Protein AF-A0A157RL75-F1 (afdb_monomer_lite)

Organism: NCBI:txid288768

Sequence (129 aa):
MGAEDNRIEYSGDELRLYWRQKSWTMPVAEITRIDICVMADPIHHGDETFHIVRGASRFWLLGHNLYSGGAVVERLQTEHPEIPCCDMAVFNLSWRLRGAPILGIRFFPIPGVGEFPLKALPRMEAVQA

Foldseek 3Di:
DDLVQFAWDDDDQWIWTGHHPDIDIDGNVQFQAKEFEWEDWPVVRGIFTWMWTDGPFKIFTGGPSHPCRVVRVVVSCVVCVVHYYFYKYFYDQDCQQADDDPDIRHRDDDDPPGIDTPVNDGDIDTDDD

Structure (mmCIF, N/CA/C/O backbone):
data_AF-A0A157RL75-F1
#
_entry.id   AF-A0A157RL75-F1
#
loop_
_atom_site.group_PDB
_atom_site.id
_atom_site.type_symbol
_atom_site.label_atom_id
_atom_site.label_alt_id
_atom_site.label_comp_id
_atom_site.label_asym_id
_atom_site.label_entity_id
_atom_site.label_seq_id
_atom_site.pdbx_PDB_ins_code
_atom_site.Cartn_x
_atom_site.Cartn_y
_atom_site.Cartn_z
_atom_site.occupancy
_atom_site.B_iso_or_equiv
_atom_site.auth_seq_id
_atom_site.auth_comp_id
_atom_site.auth_asym_id
_atom_site.auth_atom_id
_atom_site.pdbx_PDB_model_num
ATOM 1 N N . MET A 1 1 ? -0.824 25.548 -10.062 1.00 40.81 1 MET A N 1
ATOM 2 C CA . MET A 1 1 ? -1.849 24.555 -9.679 1.00 40.81 1 MET A CA 1
ATOM 3 C C . MET A 1 1 ? -1.115 23.526 -8.840 1.00 40.81 1 MET A C 1
ATOM 5 O O . MET A 1 1 ? -0.208 22.893 -9.364 1.00 40.81 1 MET A O 1
ATOM 9 N N . GLY A 1 2 ? -1.292 23.627 -7.523 1.00 46.81 2 GLY A N 1
ATOM 10 C CA . GLY A 1 2 ? -0.267 23.314 -6.526 1.00 46.81 2 GLY A CA 1
ATOM 11 C C . GLY A 1 2 ? -0.131 21.831 -6.203 1.00 46.81 2 GLY A C 1
ATOM 12 O O . GLY A 1 2 ? -1.074 21.061 -6.335 1.00 46.81 2 GLY A O 1
ATOM 13 N N . ALA A 1 3 ? 1.052 21.464 -5.717 1.00 50.16 3 ALA A N 1
ATOM 14 C CA . ALA A 1 3 ? 1.396 20.161 -5.150 1.00 50.16 3 ALA A CA 1
ATOM 15 C C . ALA A 1 3 ? 0.452 19.671 -4.020 1.00 50.16 3 ALA A C 1
ATOM 17 O O . ALA A 1 3 ? 0.548 18.526 -3.598 1.00 50.16 3 ALA A O 1
ATOM 18 N N . GLU A 1 4 ? -0.473 20.509 -3.544 1.00 54.03 4 GLU A N 1
ATOM 19 C CA . GLU A 1 4 ? -1.386 20.226 -2.432 1.00 54.03 4 GLU A CA 1
ATOM 20 C C . GLU A 1 4 ? -2.577 19.324 -2.802 1.00 54.03 4 GLU A C 1
ATOM 22 O O . GLU A 1 4 ? -3.203 18.758 -1.905 1.00 54.03 4 GLU A O 1
ATOM 27 N N . ASP A 1 5 ? -2.886 19.155 -4.094 1.00 64.81 5 ASP A N 1
ATOM 28 C CA . ASP A 1 5 ? -4.071 18.406 -4.546 1.00 64.81 5 ASP A CA 1
ATOM 29 C C . ASP A 1 5 ? -3.912 16.877 -4.449 1.00 64.81 5 ASP A C 1
ATOM 31 O O . ASP A 1 5 ? -4.911 16.157 -4.440 1.00 64.81 5 ASP A O 1
ATOM 35 N N . ASN A 1 6 ? -2.675 16.369 -4.388 1.00 73.94 6 ASN A N 1
ATOM 36 C CA . ASN A 1 6 ? -2.380 14.934 -4.365 1.00 73.94 6 ASN A CA 1
ATOM 37 C C . ASN A 1 6 ? -1.414 14.613 -3.223 1.00 73.94 6 ASN A C 1
ATOM 39 O O . ASN A 1 6 ? -0.198 14.759 -3.364 1.00 73.94 6 ASN A O 1
ATOM 43 N N . ARG A 1 7 ? -1.948 14.173 -2.088 1.00 77.12 7 ARG A N 1
ATOM 44 C CA . ARG A 1 7 ? -1.153 13.903 -0.886 1.00 77.12 7 ARG A CA 1
ATOM 45 C C . ARG A 1 7 ? -1.747 12.769 -0.080 1.00 77.12 7 ARG A C 1
ATOM 47 O O . ARG A 1 7 ? -2.941 12.489 -0.182 1.00 77.12 7 ARG A O 1
ATOM 54 N N . ILE A 1 8 ? -0.917 12.155 0.748 1.00 80.06 8 ILE A N 1
ATOM 55 C CA . ILE A 1 8 ? -1.386 11.251 1.790 1.00 80.06 8 ILE A CA 1
ATOM 56 C C . ILE A 1 8 ? -1.094 11.849 3.157 1.00 80.06 8 ILE A C 1
ATOM 58 O O . ILE A 1 8 ? -0.021 12.402 3.397 1.00 80.06 8 ILE A O 1
ATOM 62 N N . GLU A 1 9 ? -2.073 11.741 4.041 1.00 86.81 9 GLU A N 1
ATOM 63 C CA . GLU A 1 9 ? -1.970 12.124 5.439 1.00 86.81 9 GLU A CA 1
ATOM 64 C C . GLU A 1 9 ? -2.237 10.898 6.305 1.00 86.81 9 GLU A C 1
ATOM 66 O O . GLU A 1 9 ? -3.036 10.028 5.958 1.00 86.81 9 GLU A O 1
ATOM 71 N N . TYR A 1 10 ? -1.581 10.860 7.455 1.00 86.56 10 TYR A N 1
ATOM 72 C CA . TYR A 1 10 ? -1.881 9.927 8.525 1.00 86.56 10 TYR A CA 1
ATOM 73 C C . TYR A 1 10 ? -2.137 10.734 9.797 1.00 86.56 10 TYR A C 1
ATOM 75 O O . TYR A 1 10 ? -1.354 11.625 10.148 1.00 86.56 10 TYR A O 1
ATOM 83 N N . SER A 1 11 ? -3.285 10.487 10.427 1.00 85.38 11 SER A N 1
ATOM 84 C CA . SER A 1 11 ? -3.740 11.226 11.601 1.00 85.38 11 SER A CA 1
ATOM 85 C C . SER A 1 11 ? -4.554 10.322 12.518 1.00 85.38 11 SER A C 1
ATOM 87 O O . SER A 1 11 ? -5.632 9.872 12.136 1.00 85.38 11 SER A O 1
ATOM 89 N N . GLY A 1 12 ? -4.050 10.101 13.735 1.00 81.25 12 GLY A N 1
ATOM 90 C CA . GLY A 1 12 ? -4.727 9.275 14.732 1.00 81.25 12 GLY A CA 1
ATOM 91 C C . GLY A 1 12 ? -4.860 7.844 14.231 1.00 81.25 12 GLY A C 1
ATOM 92 O O . GLY A 1 12 ? -3.859 7.169 14.062 1.00 81.25 12 GLY A O 1
ATOM 93 N N . ASP A 1 13 ? -6.084 7.427 13.921 1.00 89.38 13 ASP A N 1
ATOM 94 C CA . ASP A 1 13 ? -6.407 6.034 13.605 1.00 89.38 13 ASP A CA 1
ATOM 95 C C . ASP A 1 13 ? -6.707 5.795 12.117 1.00 89.38 13 ASP A C 1
ATOM 97 O O . ASP A 1 13 ? -7.338 4.796 11.760 1.00 89.38 13 ASP A O 1
ATOM 101 N N . GLU A 1 14 ? -6.303 6.696 11.215 1.00 92.25 14 GLU A N 1
ATOM 102 C CA . GLU A 1 14 ? -6.593 6.544 9.785 1.00 92.25 14 GLU A CA 1
ATOM 103 C C . GLU A 1 14 ? -5.563 7.170 8.838 1.00 92.25 14 GLU A C 1
ATOM 105 O O . GLU A 1 14 ? -4.992 8.236 9.089 1.00 92.25 14 GLU A O 1
ATOM 110 N N . LEU A 1 15 ? -5.384 6.518 7.685 1.00 88.69 15 LEU A N 1
ATOM 111 C CA . LEU A 1 15 ? -4.739 7.106 6.516 1.00 88.69 15 LEU A CA 1
ATOM 112 C C . LEU A 1 15 ? -5.779 7.719 5.595 1.00 88.69 15 LEU A C 1
ATOM 114 O O . LEU A 1 15 ? -6.807 7.109 5.295 1.00 88.69 15 LEU A O 1
ATOM 118 N N . ARG A 1 16 ? -5.466 8.907 5.086 1.00 87.88 16 ARG A N 1
ATOM 119 C CA . ARG A 1 16 ? -6.291 9.649 4.138 1.00 87.88 16 ARG A CA 1
ATOM 120 C C . ARG A 1 16 ? -5.496 9.958 2.885 1.00 87.88 16 ARG A C 1
ATOM 122 O O . ARG A 1 16 ? -4.495 10.668 2.934 1.00 87.88 16 ARG A O 1
ATOM 129 N N . LEU A 1 17 ? -5.971 9.463 1.751 1.00 82.94 17 LEU A N 1
ATOM 130 C CA . LEU A 1 17 ? -5.471 9.847 0.439 1.00 82.94 17 LEU A CA 1
ATOM 131 C C . LEU A 1 17 ? -6.341 10.973 -0.110 1.00 82.94 17 LEU A C 1
ATOM 133 O O . LEU A 1 17 ? -7.543 10.783 -0.280 1.00 82.94 17 LEU A O 1
ATOM 137 N N . TYR A 1 18 ? -5.730 12.097 -0.459 1.00 79.94 18 TYR A N 1
ATOM 138 C CA . TYR A 1 18 ? -6.364 13.178 -1.206 1.00 79.94 18 TYR A CA 1
ATOM 139 C C . TYR A 1 18 ? -5.877 13.125 -2.647 1.00 79.94 18 TYR A C 1
ATOM 141 O O . TYR A 1 18 ? -4.677 13.038 -2.908 1.00 79.94 18 TYR A O 1
ATOM 149 N N . TRP A 1 19 ? -6.818 13.167 -3.582 1.00 76.69 19 TRP A N 1
ATOM 150 C CA . TRP A 1 19 ? -6.528 13.283 -5.002 1.00 76.69 19 TRP A CA 1
ATOM 151 C C . TRP A 1 19 ? -7.540 14.213 -5.656 1.00 76.69 19 TRP A C 1
ATOM 153 O O . TRP A 1 19 ? -8.726 13.881 -5.801 1.00 76.69 19 TRP A O 1
ATOM 163 N N . ARG A 1 20 ? -7.059 15.371 -6.110 1.00 75.06 20 ARG A N 1
ATOM 164 C CA . ARG A 1 20 ? -7.899 16.461 -6.615 1.00 75.06 20 ARG A CA 1
ATOM 165 C C . ARG A 1 20 ? -8.975 16.806 -5.572 1.00 75.06 20 ARG A C 1
ATOM 167 O O . ARG A 1 20 ? -8.667 17.119 -4.434 1.00 75.06 20 ARG A O 1
ATOM 174 N N . GLN A 1 21 ? -10.250 16.707 -5.944 1.00 75.50 21 GLN A N 1
ATOM 175 C CA . GLN A 1 21 ? -11.397 17.011 -5.079 1.00 75.50 21 GLN A CA 1
ATOM 176 C C . GLN A 1 21 ? -11.978 15.776 -4.372 1.00 75.50 21 GLN A C 1
ATOM 178 O O . GLN A 1 21 ? -13.096 15.829 -3.862 1.00 75.50 21 GLN A O 1
ATOM 183 N N . LYS A 1 22 ? -11.279 14.636 -4.398 1.00 78.75 22 LYS A N 1
ATOM 184 C CA . LYS A 1 22 ? -11.733 13.393 -3.770 1.00 78.75 22 LYS A CA 1
ATOM 185 C C . LYS A 1 22 ? -10.780 12.979 -2.662 1.00 78.75 22 LYS A C 1
ATOM 187 O O . LYS A 1 22 ? -9.575 13.201 -2.764 1.00 78.75 22 LYS A O 1
ATOM 192 N N . SER A 1 23 ? -11.331 12.325 -1.650 1.00 83.25 23 SER A N 1
ATOM 193 C CA . SER A 1 23 ? -10.559 11.670 -0.607 1.00 83.25 23 SER A CA 1
ATOM 194 C C . SER A 1 23 ? -11.026 10.235 -0.390 1.00 83.25 23 SER A C 1
ATOM 196 O O . SER A 1 23 ? -12.189 9.897 -0.617 1.00 83.25 23 SER A O 1
ATOM 198 N N . TRP A 1 24 ? -10.090 9.395 0.034 1.00 85.69 24 TRP A N 1
ATOM 199 C CA . TRP A 1 24 ? -10.320 8.021 0.464 1.00 85.69 24 TRP A CA 1
ATOM 200 C C . TRP A 1 24 ? -9.677 7.842 1.825 1.00 85.69 24 TRP A C 1
ATOM 202 O O . TRP A 1 24 ? -8.640 8.447 2.097 1.00 85.69 24 TRP A O 1
ATOM 212 N N . THR A 1 25 ? -10.278 6.987 2.645 1.00 88.25 25 THR A N 1
ATOM 213 C CA . THR A 1 25 ? -9.825 6.729 4.010 1.00 88.25 25 THR A CA 1
ATOM 214 C C . THR A 1 25 ? -9.683 5.231 4.252 1.00 88.25 25 THR A C 1
ATOM 216 O O . THR A 1 25 ? -10.554 4.444 3.860 1.00 88.25 25 THR A O 1
ATOM 219 N N . MET A 1 26 ? -8.590 4.849 4.907 1.00 88.06 26 MET A N 1
ATOM 220 C CA . MET A 1 26 ? -8.341 3.507 5.420 1.00 88.06 26 MET A CA 1
ATOM 221 C C . MET A 1 26 ? -8.060 3.610 6.922 1.00 88.06 26 MET A C 1
ATOM 223 O O . MET A 1 26 ? -7.041 4.194 7.299 1.00 88.06 26 MET A O 1
ATOM 227 N N . PRO A 1 27 ? -8.944 3.074 7.781 1.00 92.94 27 PRO A N 1
ATOM 228 C CA . PRO A 1 27 ? -8.667 2.966 9.205 1.00 92.94 27 PRO A CA 1
ATOM 229 C C . PRO A 1 27 ? -7.423 2.112 9.440 1.00 92.94 27 PRO A C 1
ATOM 231 O O . PRO A 1 27 ? -7.257 1.078 8.794 1.00 92.94 27 PRO A O 1
ATOM 234 N N . VAL A 1 28 ? -6.585 2.494 10.398 1.00 92.25 28 VAL A N 1
ATOM 235 C CA . VAL A 1 28 ? -5.382 1.736 10.762 1.00 92.25 28 VAL A CA 1
ATOM 236 C C . VAL A 1 28 ? -5.732 0.324 11.215 1.00 92.25 28 VAL A C 1
ATOM 238 O O . VAL A 1 28 ? -5.074 -0.627 10.812 1.00 92.25 28 VAL A O 1
ATOM 241 N N . ALA A 1 29 ? -6.838 0.161 11.943 1.00 93.00 29 ALA A N 1
ATOM 242 C CA . ALA A 1 29 ? -7.345 -1.148 12.356 1.00 93.00 29 ALA A CA 1
ATOM 243 C C . ALA A 1 29 ? -7.714 -2.078 11.180 1.00 93.00 29 ALA A C 1
ATOM 245 O O . ALA A 1 29 ? -7.859 -3.284 11.368 1.00 93.00 29 ALA A O 1
ATOM 246 N N . GLU A 1 30 ? -7.895 -1.540 9.969 1.00 93.25 30 GLU A N 1
ATOM 247 C CA . GLU A 1 30 ? -8.102 -2.343 8.763 1.00 93.25 30 GLU A CA 1
ATOM 248 C C . GLU A 1 30 ? -6.778 -2.847 8.170 1.00 93.25 30 GLU A C 1
ATOM 250 O O . GLU A 1 30 ? -6.776 -3.818 7.408 1.00 93.25 30 GLU A O 1
ATOM 255 N N . ILE A 1 31 ? -5.659 -2.190 8.484 1.00 93.00 31 ILE A N 1
ATOM 256 C CA . ILE A 1 31 ? -4.355 -2.463 7.890 1.00 93.00 31 ILE A CA 1
ATOM 257 C C . ILE 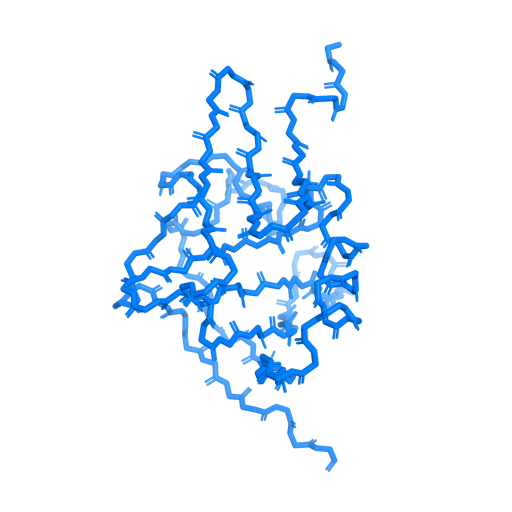A 1 31 ? -3.816 -3.763 8.460 1.00 93.00 31 ILE A C 1
ATOM 259 O O . ILE A 1 31 ? -3.588 -3.924 9.653 1.00 93.00 31 ILE A O 1
ATOM 263 N N . THR A 1 32 ? -3.586 -4.702 7.558 1.00 95.19 32 THR A N 1
ATOM 264 C CA . THR A 1 32 ? -3.075 -6.033 7.879 1.00 95.19 32 THR A CA 1
ATOM 265 C C . THR A 1 32 ? -1.580 -6.150 7.632 1.00 95.19 32 THR A C 1
ATOM 267 O O . THR A 1 32 ? -0.949 -7.041 8.195 1.00 95.19 32 THR A O 1
ATOM 270 N N . ARG A 1 33 ? -1.020 -5.303 6.754 1.00 94.56 33 ARG A N 1
ATOM 271 C CA . ARG A 1 33 ? 0.387 -5.345 6.340 1.00 94.56 33 ARG A CA 1
ATOM 272 C C . ARG A 1 33 ? 0.779 -4.116 5.518 1.00 94.56 33 ARG A C 1
ATOM 274 O O . ARG A 1 33 ? -0.042 -3.583 4.769 1.00 94.56 33 ARG A O 1
ATOM 281 N N . ILE A 1 34 ? 2.055 -3.747 5.577 1.00 92.38 34 ILE A N 1
ATOM 282 C CA . ILE A 1 34 ? 2.693 -2.774 4.683 1.00 92.38 34 ILE A CA 1
ATOM 283 C C . ILE A 1 34 ? 3.813 -3.480 3.910 1.00 92.38 34 ILE A C 1
ATOM 285 O O . ILE A 1 34 ? 4.648 -4.160 4.499 1.00 92.38 34 ILE A O 1
ATOM 289 N N . ASP A 1 35 ? 3.838 -3.333 2.588 1.00 91.94 35 ASP A N 1
ATOM 290 C CA . ASP A 1 35 ? 4.946 -3.798 1.753 1.00 91.94 35 ASP A CA 1
ATOM 291 C C . ASP A 1 35 ? 5.786 -2.615 1.279 1.00 91.94 35 ASP A C 1
ATOM 293 O O . ASP A 1 35 ? 5.263 -1.724 0.602 1.00 91.94 35 ASP A O 1
ATOM 297 N N . ILE A 1 36 ? 7.084 -2.643 1.573 1.00 90.38 36 ILE A N 1
ATOM 298 C CA . ILE A 1 36 ? 8.077 -1.757 0.964 1.00 90.38 36 ILE A CA 1
ATOM 299 C C . ILE A 1 36 ? 8.493 -2.422 -0.343 1.00 90.38 36 ILE A C 1
ATOM 301 O O . ILE A 1 36 ? 9.101 -3.489 -0.361 1.00 90.38 36 ILE A O 1
ATOM 305 N N . CYS A 1 37 ? 8.067 -1.840 -1.452 1.00 87.88 37 CYS A N 1
ATOM 306 C CA . CYS A 1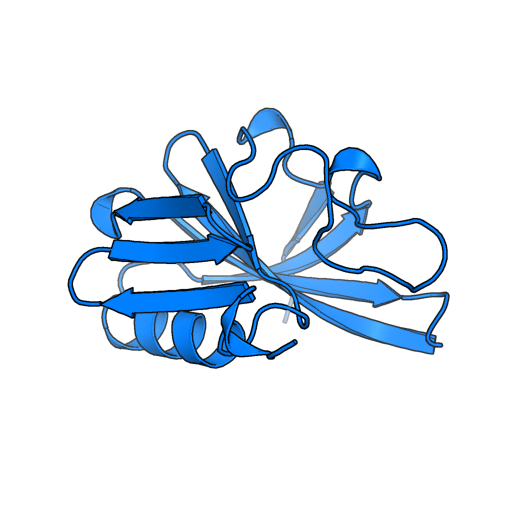 37 ? 8.142 -2.454 -2.765 1.00 87.88 37 CYS A CA 1
ATOM 307 C C . CYS A 1 37 ? 9.261 -1.832 -3.593 1.00 87.88 37 CYS A C 1
ATOM 309 O O . CYS A 1 37 ? 9.331 -0.610 -3.711 1.00 87.88 37 CYS A O 1
ATOM 311 N N . VAL A 1 38 ? 10.066 -2.676 -4.234 1.00 88.12 38 VAL A N 1
ATOM 312 C CA . VAL A 1 38 ? 11.064 -2.275 -5.232 1.00 88.12 38 VAL A CA 1
ATOM 313 C C . VAL A 1 38 ? 10.714 -2.914 -6.573 1.00 88.12 38 VAL A C 1
ATOM 315 O O . VAL A 1 38 ? 10.354 -4.093 -6.640 1.00 88.12 38 VAL A O 1
ATOM 318 N N . MET A 1 39 ? 10.796 -2.144 -7.656 1.00 84.38 39 MET A N 1
ATOM 319 C CA . MET A 1 39 ? 10.590 -2.629 -9.021 1.00 84.38 39 MET A CA 1
ATOM 320 C C . MET A 1 39 ? 11.617 -2.010 -9.963 1.00 84.38 39 MET A C 1
ATOM 322 O O . MET A 1 39 ? 11.796 -0.798 -9.957 1.00 84.38 39 MET A O 1
ATOM 326 N N . ALA A 1 40 ? 12.233 -2.824 -10.819 1.00 79.81 40 ALA A N 1
ATOM 327 C CA . ALA A 1 40 ? 13.123 -2.318 -11.857 1.00 79.81 40 ALA A CA 1
ATOM 328 C C . ALA A 1 40 ? 12.343 -1.432 -12.846 1.00 79.81 40 ALA A C 1
ATOM 330 O O . ALA A 1 40 ? 11.373 -1.899 -13.456 1.00 79.81 40 ALA A O 1
ATOM 331 N N . ASP A 1 41 ? 12.771 -0.178 -13.029 1.00 70.38 41 ASP A N 1
ATOM 332 C CA . ASP A 1 41 ? 12.242 0.716 -14.059 1.00 70.38 41 ASP A CA 1
ATOM 333 C C . ASP A 1 41 ? 13.181 0.737 -15.283 1.00 70.38 41 ASP A C 1
ATOM 335 O O . ASP A 1 41 ? 14.202 1.438 -15.298 1.00 70.38 41 ASP A O 1
ATOM 339 N N . PRO A 1 42 ? 12.843 -0.002 -16.357 1.00 62.81 42 PRO A N 1
ATOM 340 C CA . PRO A 1 42 ? 13.655 -0.029 -17.567 1.00 62.81 42 PRO A CA 1
ATOM 341 C C . PRO A 1 42 ? 13.636 1.301 -18.337 1.00 62.81 42 PRO A C 1
ATOM 343 O O . PRO A 1 42 ? 14.472 1.486 -19.216 1.00 62.81 42 PRO A O 1
ATOM 346 N N . ILE A 1 43 ? 12.696 2.211 -18.049 1.00 64.38 43 ILE A N 1
ATOM 347 C CA . ILE A 1 43 ? 12.570 3.510 -18.728 1.00 64.38 43 ILE A CA 1
ATOM 348 C C . ILE A 1 43 ? 13.546 4.526 -18.129 1.00 64.38 43 ILE A C 1
ATOM 350 O O . ILE A 1 43 ? 14.149 5.305 -18.863 1.00 64.38 43 ILE A O 1
ATOM 354 N N . HIS A 1 44 ? 13.714 4.509 -16.806 1.00 57.91 44 HIS A N 1
ATOM 355 C CA . HIS A 1 44 ? 14.543 5.477 -16.083 1.00 57.91 44 HIS A CA 1
ATOM 356 C C . HIS A 1 44 ? 15.913 4.932 -15.652 1.00 57.91 44 HIS A C 1
ATOM 358 O O . HIS A 1 44 ? 16.658 5.642 -14.982 1.00 57.91 44 HIS A O 1
ATOM 364 N N . HIS A 1 45 ? 16.276 3.713 -16.073 1.00 59.09 45 HIS A N 1
ATOM 365 C CA . HIS A 1 45 ? 17.560 3.068 -15.766 1.00 59.09 45 HIS A CA 1
ATOM 366 C C . HIS A 1 45 ? 17.868 2.997 -14.256 1.00 59.09 45 HIS A C 1
ATOM 368 O O . HIS A 1 45 ? 19.003 3.222 -13.836 1.00 59.09 45 HIS A O 1
ATOM 374 N N . GLY A 1 46 ? 16.862 2.674 -13.441 1.00 65.50 46 GLY A N 1
ATOM 375 C CA . GLY A 1 46 ? 17.002 2.550 -11.991 1.00 65.50 46 GLY A CA 1
ATOM 376 C C . GLY A 1 46 ? 15.825 1.815 -11.361 1.00 65.50 46 GLY A C 1
ATOM 377 O O . GLY A 1 46 ? 14.792 1.623 -11.999 1.00 65.50 46 GLY A O 1
ATOM 378 N N . ASP A 1 47 ? 15.990 1.388 -10.114 1.00 73.94 47 ASP A N 1
ATOM 379 C CA . ASP A 1 47 ? 14.905 0.786 -9.346 1.00 73.94 47 ASP A CA 1
ATOM 380 C C . ASP A 1 47 ? 13.978 1.874 -8.791 1.00 73.94 47 ASP A C 1
ATOM 382 O O . ASP A 1 47 ? 14.432 2.920 -8.321 1.00 73.94 47 ASP A O 1
ATOM 386 N N . GLU A 1 48 ? 12.672 1.622 -8.828 1.00 77.88 48 GLU A N 1
ATOM 387 C CA . GLU A 1 48 ? 11.659 2.490 -8.240 1.00 77.88 48 GLU A CA 1
ATOM 388 C C . GLU A 1 48 ? 11.112 1.880 -6.947 1.00 77.88 48 GLU A C 1
ATOM 390 O O . GLU A 1 48 ? 10.650 0.734 -6.924 1.00 77.88 48 GLU A O 1
ATOM 395 N N . THR A 1 49 ? 11.134 2.682 -5.878 1.00 81.06 49 THR A N 1
ATOM 396 C CA . THR A 1 49 ? 10.594 2.319 -4.564 1.00 81.06 49 THR A CA 1
ATOM 397 C C . THR A 1 49 ? 9.210 2.921 -4.357 1.00 81.06 49 THR A C 1
ATOM 399 O O . THR A 1 49 ? 8.972 4.105 -4.604 1.00 81.06 49 THR A O 1
ATOM 402 N N . PHE A 1 50 ? 8.289 2.109 -3.853 1.00 82.12 50 PHE A N 1
ATOM 403 C CA . PHE A 1 50 ? 6.924 2.499 -3.517 1.00 82.12 50 PHE A CA 1
ATOM 404 C C . PHE A 1 50 ? 6.384 1.624 -2.388 1.00 82.12 50 PHE A C 1
ATOM 406 O O . PHE A 1 50 ? 7.045 0.690 -1.949 1.00 82.12 50 PHE A O 1
ATOM 413 N N . HIS A 1 51 ? 5.176 1.909 -1.911 1.00 86.25 51 HIS A N 1
ATOM 414 C CA . HIS A 1 51 ? 4.573 1.164 -0.810 1.00 86.25 51 HIS A CA 1
ATOM 415 C C . HIS A 1 51 ? 3.211 0.601 -1.202 1.00 86.25 51 HIS A C 1
ATOM 417 O O . HIS A 1 51 ? 2.437 1.249 -1.913 1.00 86.25 51 HIS A O 1
ATOM 423 N N . ILE A 1 52 ? 2.891 -0.592 -0.706 1.00 88.81 52 ILE A N 1
ATOM 424 C CA . ILE A 1 52 ? 1.537 -1.148 -0.757 1.00 88.81 52 ILE A CA 1
ATOM 425 C C . ILE A 1 52 ? 1.028 -1.299 0.673 1.00 88.81 52 ILE A C 1
ATOM 427 O O . ILE A 1 52 ? 1.561 -2.085 1.450 1.00 88.81 52 ILE A O 1
ATOM 431 N N . VAL A 1 53 ? -0.034 -0.571 1.012 1.00 89.44 53 VAL A N 1
ATOM 432 C CA . VAL A 1 53 ? -0.728 -0.705 2.299 1.00 89.44 53 VAL A CA 1
ATOM 433 C C . VAL A 1 53 ? -1.900 -1.654 2.095 1.00 89.44 53 VAL A C 1
ATOM 435 O O . VAL A 1 53 ? -2.825 -1.354 1.338 1.00 89.44 53 VAL A O 1
ATOM 438 N N . ARG A 1 54 ? -1.858 -2.828 2.726 1.00 92.06 54 ARG A N 1
ATOM 439 C CA . ARG A 1 54 ? -2.891 -3.859 2.585 1.00 92.06 54 ARG A CA 1
ATOM 440 C C . ARG A 1 54 ? -3.898 -3.757 3.718 1.00 92.06 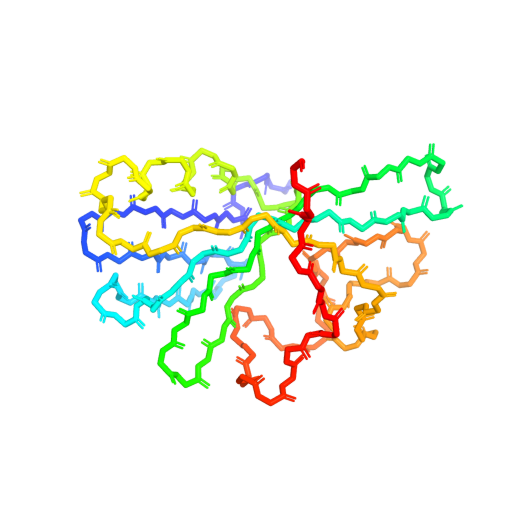54 ARG A C 1
ATOM 442 O O . ARG A 1 54 ? -3.562 -4.010 4.871 1.00 92.06 54 ARG A O 1
ATOM 449 N N . GLY A 1 55 ? -5.142 -3.472 3.372 1.00 90.56 55 GLY A N 1
ATOM 450 C CA . GLY A 1 55 ? -6.294 -3.659 4.242 1.00 90.56 55 GLY A CA 1
ATOM 451 C C . GLY A 1 55 ? -6.846 -5.088 4.178 1.00 90.56 55 GLY A C 1
ATOM 452 O O . GLY A 1 55 ? -6.378 -5.928 3.406 1.00 90.56 55 GLY A O 1
ATOM 453 N N . ALA A 1 56 ? -7.895 -5.355 4.954 1.00 88.81 56 ALA A N 1
ATOM 454 C CA . ALA A 1 56 ? -8.541 -6.668 5.026 1.00 88.81 56 ALA A CA 1
ATOM 455 C C . ALA A 1 56 ? -9.154 -7.150 3.694 1.00 88.81 56 ALA A C 1
ATOM 457 O O . ALA A 1 56 ? -9.179 -8.347 3.415 1.00 88.81 56 ALA A O 1
ATOM 458 N N . SER A 1 57 ? -9.665 -6.234 2.863 1.00 88.62 57 SER A N 1
ATOM 459 C CA . SER A 1 57 ? -10.329 -6.569 1.584 1.00 88.62 57 SER A CA 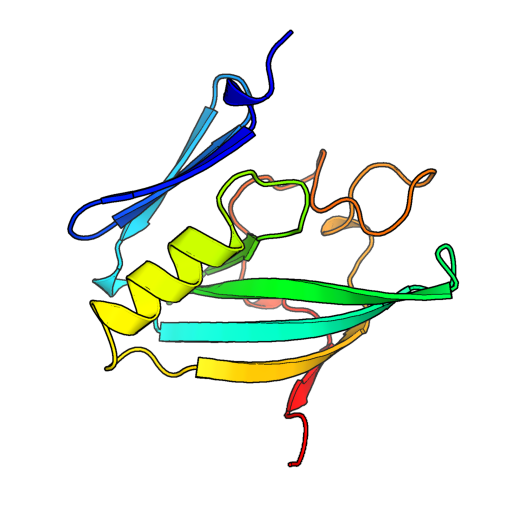1
ATOM 460 C C . SER A 1 57 ? -9.790 -5.800 0.375 1.00 88.62 57 SER A C 1
ATOM 462 O O . SER A 1 57 ? -10.052 -6.152 -0.784 1.00 88.62 57 SER A O 1
ATOM 464 N N . ARG A 1 58 ? -8.981 -4.778 0.644 1.00 87.62 58 ARG A N 1
ATOM 465 C CA . ARG A 1 58 ? -8.483 -3.804 -0.318 1.00 87.62 58 ARG A CA 1
ATOM 466 C C . ARG A 1 58 ? -7.020 -3.489 -0.054 1.00 87.62 58 ARG A C 1
ATOM 468 O O . ARG A 1 58 ? -6.519 -3.750 1.028 1.00 87.62 58 ARG A O 1
ATOM 475 N N . PHE A 1 59 ? -6.332 -2.911 -1.022 1.00 88.56 59 PHE A N 1
ATOM 476 C CA . PHE A 1 59 ? -5.012 -2.336 -0.821 1.00 88.56 59 PHE A CA 1
ATOM 477 C C . PHE A 1 59 ? -4.927 -0.961 -1.458 1.00 88.56 59 PHE A C 1
ATOM 479 O O . PHE A 1 59 ? -5.631 -0.651 -2.424 1.00 88.56 59 PHE A O 1
ATOM 486 N N . TRP A 1 60 ? -4.040 -0.152 -0.903 1.00 86.00 60 TRP A N 1
ATOM 487 C CA . TRP A 1 60 ? -3.638 1.130 -1.443 1.00 86.00 60 TRP A CA 1
ATOM 488 C C . TRP A 1 60 ? -2.222 1.012 -1.968 1.00 86.00 60 TRP A C 1
ATOM 490 O O . TRP A 1 60 ? -1.384 0.326 -1.3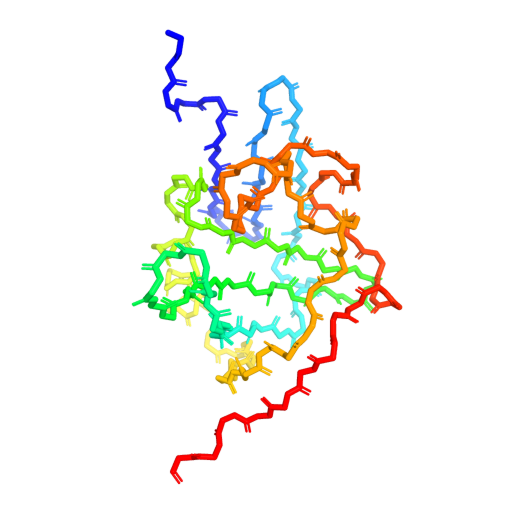83 1.00 86.00 60 TRP A O 1
ATOM 500 N N . LEU A 1 61 ? -1.959 1.690 -3.075 1.00 80.94 61 LEU A N 1
ATOM 501 C CA . LEU A 1 61 ? -0.629 1.780 -3.643 1.00 80.94 61 LEU A CA 1
ATOM 502 C C . LEU A 1 61 ? -0.163 3.229 -3.528 1.00 80.94 61 LEU A C 1
ATOM 504 O O . LEU A 1 61 ? -0.794 4.135 -4.075 1.00 80.94 61 LEU A O 1
ATOM 508 N N . LEU A 1 62 ? 0.950 3.422 -2.826 1.00 78.62 62 LEU A N 1
ATOM 509 C CA . LEU A 1 62 ? 1.542 4.716 -2.531 1.00 78.62 62 LEU A CA 1
ATOM 510 C C . LEU A 1 62 ? 2.884 4.868 -3.247 1.00 78.62 62 LEU A C 1
ATOM 512 O O . LEU A 1 62 ? 3.874 4.247 -2.870 1.00 78.62 62 LEU A O 1
ATOM 516 N N . GLY A 1 63 ? 2.915 5.695 -4.286 1.00 70.31 63 GLY A N 1
ATOM 517 C CA . GLY A 1 63 ? 4.119 5.931 -5.079 1.00 70.31 63 GLY A CA 1
ATOM 518 C C . GLY A 1 63 ? 4.786 7.278 -4.851 1.00 70.31 63 GLY A C 1
ATOM 519 O O . GLY A 1 63 ? 4.246 8.136 -4.157 1.00 70.31 63 GLY A O 1
ATOM 520 N N . HIS A 1 64 ? 5.916 7.492 -5.530 1.00 61.44 64 HIS A N 1
ATOM 521 C CA . HIS A 1 64 ? 6.742 8.701 -5.411 1.00 61.44 64 HIS A CA 1
ATOM 522 C C . HIS A 1 64 ? 5.989 10.022 -5.668 1.00 61.44 64 HIS A C 1
ATOM 524 O O . HIS A 1 64 ? 6.291 11.040 -5.055 1.00 61.44 64 HIS A O 1
ATOM 530 N N . ASN A 1 65 ? 4.972 10.015 -6.538 1.00 59.25 65 ASN A N 1
ATOM 531 C CA . ASN A 1 65 ? 4.193 11.218 -6.866 1.00 59.25 65 ASN A CA 1
ATOM 532 C C . ASN A 1 65 ? 3.181 11.629 -5.781 1.00 59.25 65 ASN A C 1
ATOM 534 O O . ASN A 1 65 ? 2.555 12.681 -5.912 1.00 59.25 65 ASN A O 1
ATOM 538 N N . LEU A 1 66 ? 2.979 10.809 -4.745 1.00 60.34 66 LEU A N 1
ATOM 539 C CA . LEU A 1 66 ? 2.221 11.213 -3.568 1.00 60.34 66 LEU A CA 1
ATOM 540 C C . LEU A 1 66 ? 3.178 11.915 -2.612 1.00 60.34 66 LEU A C 1
ATOM 542 O O . LEU A 1 66 ? 3.999 11.274 -1.949 1.00 60.34 66 LEU A O 1
ATOM 546 N N . TYR A 1 67 ? 3.050 13.239 -2.527 1.00 59.78 67 TYR A N 1
ATOM 547 C CA . TYR A 1 67 ? 3.729 14.007 -1.491 1.00 59.78 67 TYR A CA 1
ATOM 548 C C . TYR A 1 67 ? 3.429 13.379 -0.119 1.00 59.78 67 TYR A C 1
ATOM 550 O O . TYR A 1 67 ? 2.324 12.877 0.106 1.00 59.78 67 TYR A O 1
ATOM 558 N N . SER A 1 68 ? 4.456 13.347 0.740 1.00 66.88 68 SER A N 1
ATOM 559 C CA . SER A 1 68 ? 4.480 12.711 2.070 1.00 66.88 68 SER A CA 1
ATOM 560 C C . SER A 1 68 ? 4.266 11.189 2.139 1.00 66.88 68 SER A C 1
ATOM 562 O O . SER A 1 68 ? 4.213 10.663 3.244 1.00 66.88 68 SER A O 1
ATOM 564 N N . GLY A 1 69 ? 4.244 10.455 1.016 1.00 69.44 69 GLY A N 1
ATOM 565 C CA . GLY A 1 69 ? 4.063 8.993 0.997 1.00 69.44 69 GLY A CA 1
ATOM 566 C C . GLY A 1 69 ? 5.009 8.209 1.910 1.00 69.44 69 GLY A C 1
ATOM 567 O O . GLY A 1 69 ? 4.549 7.469 2.776 1.00 69.44 69 GLY A O 1
ATOM 568 N N . GLY A 1 70 ? 6.321 8.405 1.746 1.00 74.62 70 GLY A N 1
ATOM 569 C CA . GLY A 1 70 ? 7.334 7.735 2.572 1.00 74.62 70 GLY A CA 1
ATOM 570 C C . GLY A 1 70 ? 7.241 8.126 4.048 1.00 74.62 70 GLY A C 1
ATOM 571 O O . GLY A 1 70 ? 7.095 7.260 4.900 1.00 74.62 70 GLY A O 1
ATOM 572 N N . ALA A 1 71 ? 7.199 9.429 4.343 1.00 82.00 71 ALA A N 1
ATOM 573 C CA . ALA A 1 71 ? 7.109 9.934 5.717 1.00 82.00 71 ALA A CA 1
ATOM 574 C C . ALA A 1 71 ? 5.839 9.462 6.452 1.00 82.00 71 ALA A C 1
ATOM 576 O O . ALA A 1 71 ? 5.865 9.227 7.657 1.00 82.00 71 ALA A O 1
ATOM 577 N N . VAL A 1 72 ? 4.717 9.311 5.741 1.00 84.19 72 VAL A N 1
ATOM 578 C CA . VAL A 1 72 ? 3.482 8.762 6.314 1.00 84.19 72 VAL A CA 1
ATOM 579 C C . VAL A 1 72 ? 3.633 7.285 6.648 1.00 84.19 72 VAL A C 1
ATOM 581 O O . VAL A 1 72 ? 3.201 6.876 7.721 1.00 84.19 72 VAL A O 1
ATOM 584 N N . VAL A 1 73 ? 4.250 6.493 5.770 1.00 84.31 73 VAL A N 1
ATOM 585 C CA . VAL A 1 73 ? 4.502 5.073 6.042 1.00 84.31 73 VAL A CA 1
ATOM 586 C C . VAL A 1 73 ? 5.466 4.907 7.217 1.00 84.31 73 VAL A C 1
ATOM 588 O O . VAL A 1 73 ? 5.172 4.133 8.122 1.00 84.31 73 VAL A O 1
ATOM 591 N N . GLU A 1 74 ? 6.553 5.677 7.259 1.00 87.50 74 GLU A N 1
ATOM 592 C CA . GLU A 1 74 ? 7.499 5.680 8.385 1.00 87.50 74 GLU A CA 1
ATOM 593 C C . GLU A 1 74 ? 6.803 6.032 9.706 1.00 87.50 74 GLU A C 1
ATOM 595 O O . GLU A 1 74 ? 6.993 5.366 10.727 1.00 87.50 74 GLU A O 1
ATOM 600 N N . ARG A 1 75 ? 5.948 7.061 9.689 1.00 89.31 75 ARG A N 1
ATOM 601 C CA . ARG A 1 75 ? 5.184 7.473 10.866 1.00 89.31 75 ARG A CA 1
ATOM 602 C C . ARG A 1 75 ? 4.181 6.405 11.299 1.00 89.31 75 ARG A C 1
ATOM 604 O O . ARG A 1 75 ? 4.095 6.114 12.487 1.00 89.31 75 ARG A O 1
ATOM 611 N N . LEU A 1 76 ? 3.466 5.803 10.351 1.00 88.94 76 LEU A N 1
ATOM 612 C CA . LEU A 1 76 ? 2.530 4.713 10.612 1.00 88.94 76 LEU A CA 1
ATOM 613 C C . LEU A 1 76 ? 3.244 3.509 11.238 1.00 88.94 76 LEU A C 1
ATOM 615 O O . LEU A 1 76 ? 2.760 2.972 12.222 1.00 88.94 76 LEU A O 1
ATOM 619 N N . GLN A 1 77 ? 4.410 3.118 10.722 1.00 89.44 77 GLN A N 1
ATOM 620 C CA . GLN A 1 77 ? 5.213 2.024 11.285 1.00 89.44 77 GLN A CA 1
ATOM 621 C C . GLN A 1 77 ? 5.749 2.345 12.682 1.00 89.44 77 GLN A C 1
ATOM 623 O O . GLN A 1 77 ? 5.855 1.458 13.524 1.00 89.44 77 GLN A O 1
ATOM 628 N N . THR A 1 78 ? 6.091 3.611 12.933 1.00 91.19 78 THR A N 1
ATOM 629 C CA . THR A 1 78 ? 6.568 4.061 14.245 1.00 91.19 78 THR A CA 1
ATOM 630 C C . THR A 1 78 ? 5.450 4.044 15.288 1.00 91.19 78 THR A C 1
ATOM 632 O O . THR A 1 78 ? 5.681 3.636 16.424 1.00 91.19 78 THR A O 1
ATOM 635 N N . GLU A 1 79 ? 4.248 4.498 14.923 1.00 92.38 79 GLU A N 1
ATOM 636 C CA . GLU A 1 79 ? 3.098 4.562 15.834 1.00 92.38 79 GLU A CA 1
ATOM 637 C C . GLU A 1 79 ? 2.378 3.206 15.982 1.00 92.38 79 GLU A C 1
ATOM 639 O O . GLU A 1 79 ? 1.829 2.937 17.047 1.00 92.38 79 GLU A O 1
ATOM 644 N N . HIS A 1 80 ? 2.444 2.341 14.963 1.00 91.38 80 HIS A N 1
ATOM 645 C CA . HIS A 1 80 ? 1.817 1.015 14.921 1.00 91.38 80 HIS A CA 1
ATOM 646 C C . HIS A 1 80 ? 2.815 -0.094 14.535 1.00 91.38 80 HIS A C 1
ATOM 648 O O . HIS A 1 80 ? 2.701 -0.698 13.459 1.00 91.38 80 HIS A O 1
ATOM 654 N N . PRO A 1 81 ? 3.809 -0.391 15.394 1.00 92.12 81 PRO A N 1
ATOM 655 C CA . PRO A 1 81 ? 4.828 -1.408 15.122 1.00 92.12 81 PRO A CA 1
ATOM 656 C C . PRO A 1 81 ? 4.261 -2.835 15.043 1.00 92.12 81 PRO A C 1
ATOM 658 O O . PRO A 1 81 ? 4.940 -3.748 14.575 1.00 92.12 81 PRO A O 1
ATOM 661 N N . GLU A 1 82 ? 3.027 -3.050 15.502 1.00 93.06 82 GLU A N 1
ATOM 662 C CA . GLU A 1 82 ? 2.302 -4.312 15.374 1.00 93.06 82 GLU A CA 1
ATOM 663 C C . GLU A 1 82 ? 1.900 -4.643 13.932 1.00 93.06 82 GLU A C 1
ATOM 665 O O . GLU A 1 82 ? 1.640 -5.811 13.637 1.00 93.06 82 GLU A O 1
ATOM 670 N N . ILE A 1 83 ? 1.849 -3.651 13.034 1.00 92.62 83 ILE A N 1
ATOM 671 C CA . ILE A 1 83 ? 1.537 -3.871 11.621 1.00 92.62 83 ILE A CA 1
ATOM 672 C C . ILE A 1 83 ? 2.766 -4.491 10.943 1.00 92.62 83 ILE A C 1
ATOM 674 O O . ILE A 1 83 ? 3.809 -3.842 10.848 1.00 92.62 83 ILE A O 1
ATOM 678 N N . PRO A 1 84 ? 2.669 -5.721 10.403 1.00 93.88 84 PRO A N 1
ATOM 679 C CA . PRO A 1 84 ? 3.794 -6.357 9.736 1.00 93.88 84 PRO A CA 1
ATOM 680 C C . PRO A 1 84 ? 4.285 -5.535 8.542 1.00 93.88 84 PRO A C 1
ATOM 682 O O . PRO A 1 84 ? 3.490 -5.137 7.684 1.00 93.88 84 PRO A O 1
ATOM 685 N N . CYS A 1 85 ? 5.601 -5.353 8.456 1.00 93.06 85 CYS A N 1
ATOM 686 C CA . CYS A 1 85 ? 6.268 -4.745 7.312 1.00 93.06 85 CYS A CA 1
ATOM 687 C C . CYS A 1 85 ? 7.168 -5.760 6.603 1.00 93.06 85 CYS A C 1
ATOM 689 O O . CYS A 1 85 ? 7.837 -6.561 7.258 1.00 93.06 85 CYS A O 1
ATOM 691 N N . CYS A 1 86 ? 7.179 -5.752 5.270 1.00 92.75 86 CYS A N 1
ATOM 692 C CA . CYS A 1 86 ? 8.015 -6.649 4.473 1.00 92.75 86 CYS A CA 1
ATOM 693 C C . CYS A 1 86 ? 8.599 -5.944 3.250 1.00 92.75 86 CYS A C 1
ATOM 695 O O . CYS A 1 86 ? 7.877 -5.247 2.537 1.00 92.75 86 CYS A O 1
ATOM 697 N N . ASP A 1 87 ? 9.863 -6.228 2.957 1.00 91.75 87 ASP A N 1
ATOM 698 C CA . ASP A 1 87 ? 10.503 -5.828 1.709 1.00 91.75 87 ASP A CA 1
ATOM 699 C C . ASP A 1 87 ? 10.117 -6.793 0.584 1.00 91.75 87 ASP A C 1
ATOM 701 O O . ASP A 1 87 ? 10.245 -8.017 0.706 1.00 91.75 87 ASP A O 1
ATOM 705 N N . MET A 1 88 ? 9.613 -6.247 -0.520 1.00 92.62 88 MET A N 1
ATOM 706 C CA . MET A 1 88 ? 9.036 -7.008 -1.624 1.00 92.62 88 MET A CA 1
ATOM 707 C C . MET A 1 88 ? 9.608 -6.555 -2.968 1.00 92.62 88 MET A C 1
ATOM 709 O O . MET A 1 88 ? 9.572 -5.376 -3.313 1.00 92.62 88 MET A O 1
ATOM 713 N N . ALA A 1 89 ? 10.058 -7.508 -3.780 1.00 89.75 89 ALA A N 1
ATOM 714 C CA . ALA A 1 89 ? 10.361 -7.277 -5.186 1.00 89.75 89 ALA A CA 1
ATOM 715 C C . ALA A 1 89 ? 9.083 -7.456 -6.015 1.00 89.75 89 ALA A C 1
ATOM 717 O O . ALA A 1 89 ? 8.421 -8.497 -5.943 1.00 89.75 89 ALA A O 1
ATOM 718 N N . VAL A 1 90 ? 8.724 -6.450 -6.813 1.00 86.69 90 VAL A N 1
ATOM 719 C CA . VAL A 1 90 ? 7.529 -6.475 -7.666 1.00 86.69 90 VAL A CA 1
ATOM 720 C C . VAL A 1 90 ? 7.934 -6.752 -9.107 1.00 86.69 90 VAL A C 1
ATOM 722 O O . VAL A 1 90 ? 8.553 -5.925 -9.763 1.00 86.69 90 VAL A O 1
ATOM 725 N N . PHE A 1 91 ? 7.553 -7.920 -9.627 1.00 82.50 91 PHE A N 1
ATOM 726 C CA . PHE A 1 91 ? 7.960 -8.349 -10.974 1.00 82.50 91 PHE A CA 1
ATOM 727 C C . PHE A 1 91 ? 7.062 -7.808 -12.076 1.00 82.50 91 PHE A C 1
ATOM 729 O O . PHE A 1 91 ? 7.481 -7.652 -13.221 1.00 82.50 91 PHE A O 1
ATOM 736 N N . ASN A 1 92 ? 5.785 -7.597 -11.762 1.00 73.94 92 ASN A N 1
ATOM 737 C CA . ASN A 1 92 ? 4.838 -7.072 -12.727 1.00 73.94 92 ASN A CA 1
ATOM 738 C C . ASN A 1 92 ? 3.740 -6.280 -12.034 1.00 73.94 92 ASN A C 1
ATOM 740 O O . ASN A 1 92 ? 2.898 -6.836 -11.327 1.00 73.94 92 ASN A O 1
ATOM 744 N N . LEU A 1 93 ? 3.706 -4.987 -12.328 1.00 75.25 93 LEU A N 1
ATOM 745 C CA . LEU A 1 93 ? 2.593 -4.121 -11.990 1.00 75.25 93 LEU A CA 1
ATOM 746 C C . LEU A 1 93 ? 1.629 -4.028 -13.178 1.00 75.25 93 LEU A C 1
ATOM 748 O O . LEU A 1 93 ? 2.019 -3.581 -14.252 1.00 75.25 93 LEU A O 1
ATOM 752 N N . SER A 1 94 ? 0.365 -4.417 -13.020 1.00 72.94 94 SER A N 1
ATOM 753 C CA . SER A 1 94 ? -0.620 -4.312 -14.111 1.00 72.94 94 SER A CA 1
ATOM 754 C C . SER A 1 94 ? -0.765 -2.867 -14.604 1.00 72.94 94 SER A C 1
ATOM 756 O O . SER A 1 94 ? -0.768 -1.945 -13.794 1.00 72.94 94 SER A O 1
ATOM 758 N N . TRP A 1 95 ? -0.960 -2.651 -15.912 1.00 68.75 95 TRP A N 1
ATOM 759 C CA . TRP A 1 95 ? -1.176 -1.310 -16.486 1.00 68.75 95 TRP A CA 1
ATOM 760 C C . TRP A 1 95 ? -2.365 -0.575 -15.856 1.00 68.75 95 TRP A C 1
ATOM 762 O O . TRP A 1 95 ? -2.373 0.647 -15.809 1.00 68.75 95 TRP A O 1
ATOM 772 N N . ARG A 1 96 ? -3.346 -1.313 -15.318 1.00 66.38 96 ARG A N 1
ATOM 773 C CA . ARG A 1 96 ? -4.497 -0.752 -14.589 1.00 66.38 96 ARG A CA 1
ATOM 774 C C . ARG A 1 96 ? -4.102 -0.083 -13.268 1.00 66.38 96 ARG A C 1
ATOM 776 O O . ARG A 1 96 ? -4.843 0.747 -12.765 1.00 66.38 96 ARG A O 1
ATOM 783 N N . LEU A 1 97 ? -2.949 -0.461 -12.719 1.00 69.12 97 LEU A N 1
ATOM 784 C CA . LEU A 1 97 ? -2.354 0.102 -11.505 1.00 69.12 97 LEU A CA 1
ATOM 785 C C . LEU A 1 97 ? -1.293 1.168 -11.828 1.00 69.12 97 LEU A C 1
ATOM 787 O O . LEU A 1 97 ? -0.699 1.740 -10.918 1.00 69.12 97 LEU A O 1
ATOM 791 N N . ARG A 1 98 ? -1.030 1.416 -13.118 1.00 65.19 98 ARG A N 1
ATOM 792 C CA . ARG A 1 98 ? -0.081 2.420 -13.609 1.00 65.19 98 ARG A CA 1
ATOM 793 C C . ARG A 1 98 ? -0.835 3.668 -14.077 1.00 65.19 98 ARG A C 1
ATOM 795 O O . ARG A 1 98 ? -1.977 3.599 -14.523 1.00 65.19 98 ARG A O 1
ATOM 802 N N . GLY A 1 99 ? -0.186 4.820 -13.970 1.00 54.78 99 GLY A N 1
ATOM 803 C CA . GLY A 1 99 ? -0.605 6.081 -14.573 1.00 54.78 99 GLY A CA 1
ATOM 804 C C . GLY A 1 99 ? -0.254 6.161 -16.062 1.00 54.78 99 GLY A C 1
ATOM 805 O O . GLY A 1 99 ? 0.227 5.197 -16.650 1.00 54.78 99 GLY A O 1
ATOM 806 N N . ALA A 1 100 ? -0.524 7.316 -16.683 1.00 45.56 100 ALA A N 1
ATOM 807 C CA . ALA A 1 100 ? -0.451 7.519 -18.129 1.00 45.56 100 ALA A CA 1
ATOM 808 C C . ALA A 1 100 ? 0.872 7.012 -18.765 1.00 45.56 100 ALA A C 1
ATOM 810 O O . ALA A 1 100 ? 1.949 7.272 -18.226 1.00 45.56 100 ALA A O 1
ATOM 811 N N . PRO A 1 101 ? 0.804 6.356 -19.941 1.00 37.66 101 PRO A N 1
ATOM 812 C CA . PRO A 1 101 ? 1.827 5.435 -20.460 1.00 37.66 101 PRO A CA 1
ATOM 813 C C . PRO A 1 101 ? 3.160 6.050 -20.932 1.00 37.66 101 PRO A C 1
ATOM 815 O O . PRO A 1 101 ? 3.998 5.320 -21.447 1.00 37.66 101 PRO A O 1
ATOM 818 N N . ILE A 1 102 ? 3.379 7.361 -20.797 1.00 37.03 102 ILE A N 1
ATOM 819 C CA . ILE A 1 102 ? 4.513 8.063 -21.435 1.00 37.03 102 ILE A CA 1
ATOM 820 C C . ILE A 1 102 ? 5.671 8.359 -20.451 1.00 37.03 102 ILE A C 1
ATOM 822 O O . ILE A 1 102 ? 6.746 8.745 -20.890 1.00 37.03 102 ILE A O 1
ATOM 826 N N . LEU A 1 103 ? 5.499 8.201 -19.127 1.00 36.69 103 LEU A N 1
ATOM 827 C CA . LEU A 1 103 ? 6.403 8.827 -18.136 1.00 36.69 103 LEU A CA 1
ATOM 828 C C . LEU A 1 103 ? 6.792 7.938 -16.925 1.00 36.69 103 LEU A C 1
ATOM 830 O O . LEU A 1 103 ? 6.871 8.449 -15.809 1.00 36.69 103 LEU A O 1
ATOM 834 N N . GLY A 1 104 ? 7.028 6.636 -17.126 1.00 42.47 104 GLY A N 1
ATOM 835 C CA . GLY A 1 104 ? 7.421 5.682 -16.064 1.00 42.47 104 GLY A CA 1
ATOM 836 C C . GLY A 1 104 ? 6.276 5.209 -15.174 1.00 42.47 104 GLY A C 1
ATOM 837 O O . GLY A 1 104 ? 5.102 5.392 -15.518 1.00 42.47 104 GLY A O 1
ATOM 838 N N . ILE A 1 105 ? 6.601 4.586 -14.034 1.00 45.88 105 ILE A N 1
ATOM 839 C CA . ILE A 1 105 ? 5.625 4.072 -13.063 1.00 45.88 105 ILE A CA 1
ATOM 840 C C . ILE A 1 105 ? 5.024 5.253 -12.288 1.00 45.88 105 ILE A C 1
ATOM 842 O O . ILE A 1 105 ? 5.150 5.422 -11.084 1.00 45.88 105 ILE A O 1
ATOM 846 N N . ARG A 1 106 ? 4.298 6.125 -12.990 1.00 49.88 106 ARG A N 1
ATOM 847 C CA . ARG A 1 106 ? 3.494 7.143 -12.325 1.00 49.88 106 ARG A CA 1
ATOM 848 C C . ARG A 1 106 ? 2.398 6.429 -11.576 1.00 49.88 106 ARG A C 1
ATOM 850 O O . ARG A 1 106 ? 1.422 6.007 -12.182 1.00 49.88 106 ARG A O 1
ATOM 857 N N . PHE A 1 107 ? 2.545 6.284 -10.275 1.00 52.59 107 PHE A N 1
ATOM 858 C CA . PHE A 1 107 ? 1.477 5.796 -9.425 1.00 52.59 107 PHE A CA 1
ATOM 859 C C . PHE A 1 107 ? 0.323 6.825 -9.443 1.00 52.59 107 PHE A C 1
ATOM 861 O O . PHE A 1 107 ? 0.320 7.819 -8.726 1.00 52.59 107 PHE A O 1
ATOM 868 N N . PHE A 1 108 ? -0.591 6.561 -10.387 1.00 50.12 108 PHE A N 1
ATOM 869 C CA . PHE A 1 108 ? -1.819 7.230 -10.851 1.00 50.12 108 PHE A CA 1
ATOM 870 C C . PHE A 1 108 ? -1.699 8.570 -11.612 1.00 50.12 108 PHE A C 1
ATOM 872 O O . PHE A 1 108 ? -1.089 9.533 -11.159 1.00 50.12 108 PHE A O 1
ATOM 879 N N . PRO A 1 109 ? -2.313 8.626 -12.820 1.00 40.72 109 PRO A N 1
ATOM 880 C CA . PRO A 1 109 ? -3.720 9.015 -12.888 1.00 40.72 109 PRO A CA 1
ATOM 881 C C . PRO A 1 109 ? -4.598 8.097 -13.781 1.00 40.72 109 PRO A C 1
ATOM 883 O O . PRO A 1 109 ? -4.815 8.392 -14.952 1.00 40.72 109 PRO A O 1
ATOM 886 N N . ILE A 1 110 ? -5.209 7.092 -13.123 1.00 47.91 110 ILE A N 1
ATOM 887 C CA . ILE A 1 110 ? -6.534 6.445 -13.376 1.00 47.91 110 ILE A CA 1
ATOM 888 C C . ILE A 1 110 ? -6.584 5.331 -14.463 1.00 47.91 110 ILE A C 1
ATOM 890 O O . ILE A 1 110 ? -6.202 5.616 -15.596 1.00 47.91 110 ILE A O 1
ATOM 894 N N . PRO A 1 111 ? -7.103 4.092 -14.177 1.00 37.84 111 PRO A N 1
ATOM 895 C CA . PRO A 1 111 ? -8.328 3.792 -13.391 1.00 37.84 111 PRO A CA 1
ATOM 896 C C . PRO A 1 111 ? -8.227 2.988 -12.074 1.00 37.84 111 PRO A C 1
ATOM 898 O O . PRO A 1 111 ? -7.795 1.841 -12.064 1.00 37.84 111 PRO A O 1
ATOM 901 N N . GLY A 1 112 ? -8.799 3.579 -11.003 1.00 47.53 112 GLY A N 1
ATOM 902 C CA . GLY A 1 112 ? -9.109 2.945 -9.704 1.00 47.53 1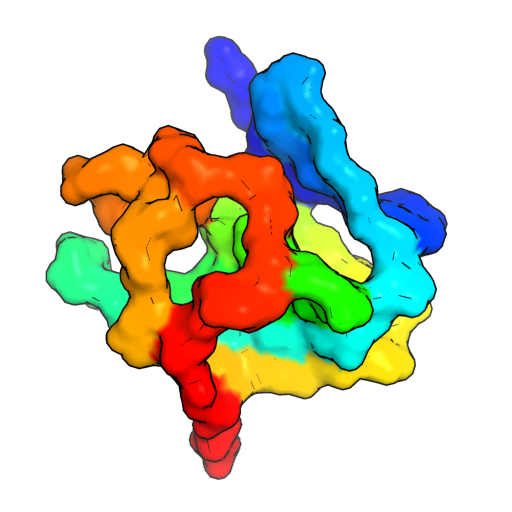12 GLY A CA 1
ATOM 903 C C . GLY A 1 112 ? -8.642 3.693 -8.440 1.00 47.53 112 GLY A C 1
ATOM 904 O O . GLY A 1 112 ? -8.374 3.048 -7.443 1.00 47.53 112 GLY A O 1
ATOM 905 N N . VAL A 1 113 ? -8.470 5.022 -8.486 1.00 55.03 113 VAL A N 1
ATOM 906 C CA . VAL A 1 113 ? -7.744 5.817 -7.464 1.00 55.03 113 VAL A CA 1
ATOM 907 C C . VAL A 1 113 ? -8.090 5.451 -6.017 1.00 55.03 113 VAL A C 1
ATOM 909 O O . VAL A 1 113 ? -9.259 5.389 -5.646 1.00 55.03 113 VAL A O 1
ATOM 912 N N . GLY A 1 114 ? -7.036 5.285 -5.216 1.00 59.19 114 GLY A N 1
ATOM 913 C CA . GLY A 1 114 ? -7.077 5.033 -3.782 1.00 59.19 114 GLY A CA 1
ATOM 914 C C . GLY A 1 114 ? -7.140 3.562 -3.452 1.00 59.19 114 GLY A C 1
ATOM 915 O O . GLY A 1 114 ? -6.301 3.085 -2.707 1.00 59.19 114 GLY A O 1
ATOM 916 N N . GLU A 1 115 ? -8.064 2.829 -4.057 1.00 73.38 115 GLU A N 1
ATOM 917 C CA . GLU A 1 115 ? -8.448 1.519 -3.560 1.00 73.38 115 GLU A CA 1
ATOM 918 C C . GLU A 1 115 ? -8.495 0.454 -4.652 1.00 73.38 115 GLU A C 1
ATOM 920 O O . GLU A 1 115 ? -9.235 0.562 -5.631 1.00 73.38 115 GLU A O 1
ATOM 925 N N . PHE A 1 116 ? -7.767 -0.636 -4.423 1.00 81.06 116 PHE A N 1
ATOM 926 C CA . PHE A 1 116 ? -7.793 -1.816 -5.274 1.00 81.06 116 PHE A CA 1
ATOM 927 C C . PHE A 1 116 ? -8.245 -3.038 -4.484 1.00 81.06 116 PHE A C 1
ATOM 929 O O . PHE A 1 116 ? -7.846 -3.201 -3.334 1.00 81.06 116 PHE A O 1
ATOM 936 N N . PRO A 1 117 ? -9.027 -3.950 -5.083 1.00 85.94 117 PRO A N 1
ATOM 937 C CA . PRO A 1 117 ? -9.360 -5.198 -4.414 1.00 85.94 117 PRO A CA 1
ATOM 938 C C . PRO A 1 117 ? -8.104 -6.072 -4.306 1.00 85.94 117 PRO A C 1
ATOM 940 O O . PRO A 1 117 ? -7.315 -6.121 -5.248 1.00 85.94 117 PRO A O 1
ATOM 943 N N . LEU A 1 118 ? -7.945 -6.838 -3.222 1.00 86.50 118 LEU A N 1
ATOM 944 C CA . LEU A 1 118 ? -6.747 -7.678 -3.011 1.00 86.50 118 LEU A CA 1
ATOM 945 C C . LEU A 1 118 ? -6.447 -8.645 -4.167 1.00 86.50 118 LEU A C 1
ATOM 947 O O . LEU A 1 118 ? -5.289 -8.912 -4.467 1.00 86.50 118 LEU A O 1
ATOM 951 N N . LYS A 1 119 ? -7.473 -9.113 -4.888 1.00 85.69 119 LYS A N 1
ATOM 952 C CA . LYS A 1 119 ? -7.308 -9.949 -6.093 1.00 85.69 119 LYS A CA 1
ATOM 953 C C . LYS A 1 119 ? -6.517 -9.279 -7.227 1.00 85.69 119 LYS A C 1
ATOM 955 O O . LYS A 1 119 ? -6.128 -9.954 -8.172 1.00 85.69 119 LYS A O 1
ATOM 960 N N . ALA A 1 120 ? -6.355 -7.958 -7.179 1.00 83.94 120 ALA A N 1
ATOM 961 C CA . ALA A 1 120 ? -5.583 -7.180 -8.139 1.00 83.94 120 ALA A CA 1
ATOM 962 C C . ALA A 1 120 ? -4.138 -6.929 -7.678 1.00 83.94 120 ALA A C 1
ATOM 964 O O . ALA A 1 120 ? -3.425 -6.202 -8.366 1.00 83.94 120 ALA A O 1
ATOM 965 N N . LEU A 1 121 ? -3.707 -7.494 -6.540 1.00 85.31 121 LEU A N 1
ATOM 966 C CA . LEU A 1 121 ? -2.328 -7.368 -6.074 1.00 85.31 121 LEU A CA 1
ATOM 967 C C . LEU A 1 121 ? -1.348 -7.868 -7.147 1.00 85.31 121 LEU A C 1
ATOM 969 O O . LEU A 1 121 ? -1.596 -8.904 -7.774 1.00 85.31 121 LEU A O 1
ATOM 973 N N . PRO A 1 122 ? -0.240 -7.144 -7.375 1.00 84.88 122 PRO A N 1
ATOM 974 C CA . PRO A 1 122 ? 0.763 -7.571 -8.334 1.00 84.88 122 PRO A CA 1
ATOM 975 C C . PRO A 1 122 ? 1.470 -8.845 -7.863 1.00 84.88 122 PRO A C 1
ATOM 977 O O . PRO A 1 122 ? 1.442 -9.209 -6.685 1.00 84.88 122 PRO A O 1
ATOM 980 N N . ARG A 1 123 ? 2.139 -9.524 -8.799 1.00 87.88 123 ARG A N 1
ATOM 981 C CA . ARG A 1 123 ? 3.025 -10.637 -8.451 1.00 87.88 123 ARG A CA 1
ATOM 982 C C . ARG A 1 123 ? 4.278 -10.075 -7.782 1.00 87.88 123 ARG A C 1
ATOM 984 O O . ARG A 1 123 ? 4.977 -9.259 -8.387 1.00 87.88 123 ARG A O 1
ATOM 991 N N . MET A 1 124 ? 4.547 -10.536 -6.566 1.00 90.56 124 MET A N 1
ATOM 992 C CA . MET A 1 124 ? 5.643 -10.063 -5.724 1.00 90.56 124 MET A CA 1
ATOM 993 C C . MET A 1 124 ? 6.281 -11.228 -4.971 1.00 90.56 124 MET A C 1
ATOM 995 O O . MET A 1 124 ? 5.581 -12.183 -4.631 1.00 90.56 124 MET A O 1
ATOM 999 N N . GLU A 1 125 ? 7.572 -11.127 -4.674 1.00 91.38 125 GLU A N 1
ATOM 1000 C CA . GLU A 1 125 ? 8.306 -12.067 -3.815 1.00 91.38 125 GLU A CA 1
ATOM 1001 C C . GLU A 1 125 ? 9.051 -11.287 -2.729 1.00 91.38 125 GLU A C 1
ATOM 1003 O O . GLU A 1 125 ? 9.394 -10.122 -2.924 1.00 91.38 125 GLU A O 1
ATOM 1008 N N . ALA A 1 126 ? 9.242 -11.908 -1.564 1.00 89.44 126 ALA A N 1
ATOM 1009 C CA . ALA A 1 126 ? 10.000 -11.290 -0.483 1.00 89.44 126 ALA A CA 1
ATOM 1010 C C . ALA A 1 126 ? 11.458 -11.122 -0.914 1.00 89.44 126 ALA A C 1
ATOM 1012 O O . ALA A 1 126 ? 12.048 -12.051 -1.471 1.00 89.44 126 ALA A O 1
ATOM 1013 N N . VAL A 1 127 ? 12.034 -9.953 -0.641 1.00 84.75 127 VAL A N 1
ATOM 1014 C CA . VAL A 1 127 ? 13.469 -9.744 -0.831 1.00 84.75 127 VAL A CA 1
ATOM 1015 C C . VAL A 1 127 ? 14.176 -10.565 0.245 1.00 84.75 127 VAL A C 1
ATOM 1017 O O . VAL A 1 127 ? 14.010 -10.313 1.436 1.00 84.75 127 VAL A O 1
ATOM 1020 N N . GLN A 1 128 ? 14.898 -11.610 -0.160 1.00 68.19 128 GLN A N 1
ATOM 1021 C CA . GLN A 1 128 ? 15.756 -12.342 0.767 1.00 68.19 128 GLN A CA 1
ATOM 1022 C C . GLN A 1 128 ? 16.946 -11.442 1.111 1.00 68.19 128 GLN A C 1
ATOM 1024 O O . GLN A 1 128 ? 17.640 -10.982 0.204 1.00 68.19 128 GLN A O 1
ATOM 1029 N N . ALA A 1 129 ? 17.111 -11.160 2.405 1.00 54.56 129 ALA A N 1
ATOM 1030 C CA . ALA A 1 129 ? 18.266 -10.454 2.954 1.00 54.56 129 ALA A CA 1
ATOM 1031 C C . ALA A 1 129 ? 19.555 -11.279 2.826 1.00 54.56 129 ALA A C 1
ATOM 1033 O O . ALA A 1 129 ? 19.464 -12.530 2.892 1.00 54.56 129 ALA A O 1
#

Secondary structure (DSSP, 8-state):
--GGGEEEEEETTEEEEEETTEEEEEEGGGEEEEEEEEEEETTTTEEEEEEEEEESSEEEEE-TTSBTHHHHHHHHHHH-TTS-EEEEEEEE--GGGS--TTSSS---SSSSTT-EEGGGPPEEEE---

Radius of gyration: 13.99 Å; chains: 1; bounding box: 30×37×37 Å

pLDDT: mean 76.59, std 16.1, range [36.69, 95.19]